Protein AF-A0A2T0YIQ6-F1 (afdb_monomer_lite)

Structure (mmCIF, N/CA/C/O backbone):
data_AF-A0A2T0YIQ6-F1
#
_entry.id   AF-A0A2T0YIQ6-F1
#
loop_
_atom_site.group_PDB
_atom_site.id
_atom_site.type_symbol
_atom_site.label_atom_id
_atom_site.label_alt_id
_atom_site.label_comp_id
_atom_site.label_asym_id
_atom_site.label_entity_id
_atom_site.label_seq_id
_atom_site.pdbx_PDB_ins_code
_atom_site.Cartn_x
_atom_site.Cartn_y
_atom_site.Cartn_z
_atom_site.occupancy
_atom_site.B_iso_or_equiv
_atom_site.auth_seq_id
_atom_site.auth_comp_id
_atom_site.auth_asym_id
_atom_site.auth_atom_id
_atom_site.pdbx_PDB_model_num
ATOM 1 N N . MET A 1 1 ? 12.768 4.067 10.753 1.00 62.97 1 MET A N 1
ATOM 2 C CA . MET A 1 1 ? 11.726 5.111 10.940 1.00 62.97 1 MET A CA 1
ATOM 3 C C . MET A 1 1 ? 11.073 5.387 9.594 1.00 62.97 1 MET A C 1
ATOM 5 O O . MET A 1 1 ? 11.692 5.987 8.722 1.00 62.97 1 MET A O 1
ATOM 9 N N . VAL A 1 2 ? 9.845 4.916 9.404 1.00 64.56 2 VAL A N 1
ATOM 10 C CA . VAL A 1 2 ? 9.077 5.126 8.173 1.00 64.56 2 VAL A CA 1
ATOM 11 C C . VAL A 1 2 ? 8.422 6.509 8.216 1.00 64.56 2 VAL A C 1
ATOM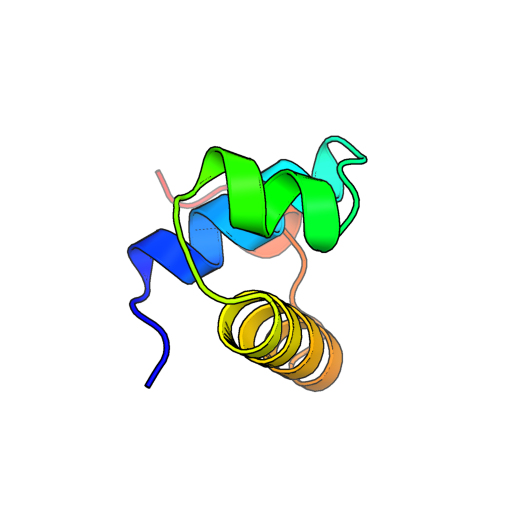 13 O O . VAL A 1 2 ? 7.724 6.842 9.171 1.00 64.56 2 VAL A O 1
ATOM 16 N N . ARG A 1 3 ? 8.612 7.333 7.178 1.00 80.06 3 ARG A N 1
ATOM 17 C CA . ARG A 1 3 ? 7.893 8.615 7.064 1.00 80.06 3 ARG A CA 1
ATOM 18 C C . ARG A 1 3 ? 6.426 8.346 6.721 1.00 80.06 3 ARG A C 1
ATOM 20 O O . ARG A 1 3 ? 6.157 7.651 5.744 1.00 80.06 3 ARG A O 1
ATOM 27 N N . LYS A 1 4 ? 5.491 8.962 7.452 1.00 78.81 4 LYS A N 1
ATOM 28 C CA . LYS A 1 4 ? 4.035 8.767 7.290 1.00 78.81 4 LYS A CA 1
ATOM 29 C C . LYS A 1 4 ? 3.546 8.919 5.839 1.00 78.81 4 LYS A C 1
ATOM 31 O O . LYS A 1 4 ? 2.756 8.105 5.378 1.00 78.81 4 LYS A O 1
ATOM 36 N N . ILE A 1 5 ? 4.074 9.903 5.101 1.00 81.19 5 ILE A N 1
ATOM 37 C CA . ILE A 1 5 ? 3.748 10.120 3.677 1.00 81.19 5 ILE A CA 1
ATOM 38 C C . ILE A 1 5 ? 4.164 8.914 2.822 1.00 81.19 5 ILE A C 1
ATOM 40 O O . ILE A 1 5 ? 3.375 8.427 2.020 1.00 81.19 5 ILE A O 1
ATOM 44 N N . LYS A 1 6 ? 5.377 8.385 3.030 1.00 88.12 6 LYS A N 1
ATOM 45 C CA . LYS A 1 6 ? 5.877 7.231 2.271 1.00 88.12 6 LYS A CA 1
ATOM 46 C C . LYS A 1 6 ? 5.086 5.964 2.583 1.00 88.12 6 LYS A C 1
ATOM 48 O O . LYS A 1 6 ? 4.824 5.197 1.669 1.00 88.12 6 LYS A O 1
ATOM 53 N N . ALA A 1 7 ? 4.657 5.777 3.833 1.00 93.94 7 ALA A N 1
ATOM 54 C CA . ALA A 1 7 ? 3.791 4.656 4.196 1.00 93.94 7 ALA A CA 1
ATOM 55 C C . ALA A 1 7 ? 2.467 4.692 3.421 1.00 93.94 7 ALA A C 1
ATOM 57 O O . ALA A 1 7 ? 2.091 3.702 2.802 1.00 93.94 7 ALA A O 1
ATOM 58 N N . LYS A 1 8 ? 1.805 5.858 3.399 1.00 93.81 8 LYS A N 1
ATOM 59 C CA . LYS A 1 8 ? 0.530 6.049 2.696 1.00 93.81 8 LYS A CA 1
ATOM 60 C C . LYS A 1 8 ? 0.664 5.727 1.201 1.00 93.81 8 LYS A C 1
ATOM 62 O O . LYS A 1 8 ? -0.136 4.960 0.680 1.00 93.81 8 LYS A O 1
ATOM 67 N N . VAL A 1 9 ? 1.717 6.225 0.547 1.00 95.62 9 VAL A N 1
ATOM 68 C CA . VAL A 1 9 ? 1.971 5.954 -0.880 1.00 95.62 9 VAL A CA 1
ATOM 69 C C . VAL A 1 9 ? 2.322 4.485 -1.142 1.00 95.62 9 VAL A C 1
ATOM 71 O O . VAL A 1 9 ? 1.835 3.904 -2.104 1.00 95.62 9 VAL A O 1
ATOM 74 N N . VAL A 1 10 ? 3.130 3.847 -0.290 1.00 96.25 10 VAL A N 1
ATOM 75 C CA . VAL A 1 10 ? 3.458 2.415 -0.433 1.00 96.25 10 VAL A CA 1
ATOM 76 C C . VAL A 1 10 ? 2.198 1.550 -0.343 1.00 96.25 10 VAL A C 1
ATOM 78 O O . VAL A 1 10 ? 2.037 0.636 -1.149 1.00 96.25 10 VAL A O 1
ATOM 81 N N . LEU A 1 11 ? 1.300 1.842 0.603 1.00 95.75 11 LEU A N 1
ATOM 82 C CA . LEU A 1 11 ? 0.039 1.110 0.747 1.00 95.75 11 LEU A CA 1
ATOM 83 C C . LEU A 1 11 ? -0.896 1.340 -0.440 1.00 95.75 11 LEU A C 1
ATOM 85 O O . LEU A 1 11 ? -1.473 0.376 -0.936 1.00 95.75 11 LEU A O 1
ATOM 89 N N . GLN A 1 12 ? -0.979 2.576 -0.937 1.00 96.38 12 GLN A N 1
ATOM 90 C CA . GLN A 1 12 ? -1.728 2.897 -2.150 1.00 96.38 12 GLN A CA 1
ATOM 91 C C . GLN A 1 12 ? -1.231 2.083 -3.353 1.00 96.38 12 GLN A C 1
ATOM 93 O O . GLN A 1 12 ? -1.994 1.337 -3.958 1.00 96.38 12 GLN A O 1
ATOM 98 N N . LEU A 1 13 ? 0.066 2.159 -3.665 1.00 96.62 13 LEU A N 1
ATOM 99 C CA . LEU A 1 13 ? 0.644 1.470 -4.822 1.00 96.62 13 LEU A CA 1
ATOM 100 C C . LEU A 1 13 ? 0.536 -0.058 -4.701 1.00 96.62 13 LEU A C 1
ATOM 102 O O . LEU A 1 13 ? 0.383 -0.757 -5.701 1.00 96.62 13 LEU A O 1
ATOM 106 N N . ARG A 1 14 ? 0.596 -0.599 -3.478 1.00 95.50 14 ARG A N 1
ATOM 107 C CA . ARG A 1 14 ? 0.359 -2.027 -3.242 1.00 95.50 14 ARG A CA 1
ATOM 108 C C . ARG A 1 14 ? -1.090 -2.417 -3.545 1.00 95.50 14 ARG A C 1
ATOM 110 O O . ARG A 1 14 ? -1.295 -3.487 -4.114 1.00 95.50 14 ARG A O 1
ATOM 117 N N . ALA A 1 15 ? -2.064 -1.580 -3.187 1.00 95.75 15 ALA A N 1
ATOM 118 C CA . ALA A 1 15 ? -3.475 -1.795 -3.514 1.00 95.75 15 ALA A CA 1
ATOM 119 C C . ALA A 1 15 ? -3.744 -1.693 -5.027 1.00 95.75 15 ALA A C 1
ATOM 121 O O . ALA A 1 15 ? -4.563 -2.435 -5.556 1.00 95.75 15 ALA A O 1
ATOM 122 N N . GLU A 1 16 ? -2.978 -0.863 -5.741 1.00 95.75 16 GLU A N 1
ATOM 123 C CA . GLU A 1 16 ? -2.966 -0.787 -7.213 1.00 95.75 16 GLU A CA 1
ATOM 124 C C . GLU A 1 16 ? -2.282 -2.002 -7.885 1.00 95.75 16 GLU A C 1
ATOM 126 O O . GLU A 1 16 ? -2.218 -2.091 -9.110 1.00 95.75 16 GLU A O 1
ATOM 131 N N . GLY A 1 17 ? -1.773 -2.963 -7.102 1.00 95.88 17 GLY A N 1
ATOM 132 C CA . GLY A 1 17 ? -1.201 -4.219 -7.594 1.00 95.88 17 GLY A CA 1
ATOM 133 C C . GLY A 1 17 ? 0.306 -4.185 -7.858 1.00 95.88 17 GLY A C 1
ATOM 134 O O . GLY A 1 17 ? 0.866 -5.167 -8.351 1.00 95.88 17 GLY A O 1
ATOM 135 N N . LEU A 1 18 ? 1.003 -3.095 -7.516 1.00 97.19 18 LEU A N 1
ATOM 136 C CA . LEU A 1 18 ? 2.450 -3.034 -7.698 1.00 97.19 18 LEU A CA 1
ATOM 137 C C . LEU A 1 18 ? 3.171 -3.958 -6.708 1.00 97.19 18 LEU A C 1
ATOM 139 O O . LEU A 1 18 ? 2.878 -4.018 -5.511 1.00 97.19 18 LEU A O 1
ATOM 143 N N . SER A 1 19 ? 4.205 -4.635 -7.210 1.00 96.44 19 SER A N 1
ATOM 144 C CA . SER A 1 19 ? 5.123 -5.397 -6.361 1.00 96.44 19 SER A CA 1
ATOM 145 C C . SER A 1 19 ? 5.992 -4.468 -5.507 1.00 96.44 19 SER A C 1
ATOM 147 O O . SER A 1 19 ? 6.337 -3.361 -5.924 1.00 96.44 19 SER A O 1
ATOM 149 N N . GLY A 1 20 ? 6.468 -4.948 -4.353 1.00 95.62 20 GLY A N 1
ATOM 150 C CA . GLY A 1 20 ? 7.378 -4.174 -3.496 1.00 95.62 20 GLY A CA 1
ATOM 151 C C . GLY A 1 20 ? 8.654 -3.698 -4.211 1.00 95.62 20 GLY A C 1
ATOM 152 O O . GLY A 1 20 ? 9.170 -2.622 -3.913 1.00 95.62 20 GLY A O 1
ATOM 153 N N . ARG A 1 21 ? 9.134 -4.447 -5.219 1.00 96.38 21 ARG A N 1
ATOM 154 C CA . ARG A 1 21 ? 10.256 -4.029 -6.083 1.00 96.38 21 ARG A CA 1
ATOM 155 C C . ARG A 1 21 ? 9.888 -2.839 -6.970 1.00 96.38 21 ARG A C 1
ATOM 157 O O . ARG A 1 21 ? 10.683 -1.909 -7.069 1.00 96.38 21 ARG A O 1
ATOM 164 N N . ALA A 1 22 ? 8.710 -2.866 -7.593 1.00 97.38 22 ALA A N 1
ATOM 165 C CA . ALA A 1 22 ? 8.228 -1.772 -8.435 1.00 97.38 22 ALA A CA 1
ATOM 166 C C . ALA A 1 22 ? 7.975 -0.500 -7.611 1.00 97.38 22 ALA A C 1
ATOM 168 O O . ALA A 1 22 ? 8.374 0.587 -8.020 1.00 97.38 22 ALA A O 1
ATOM 169 N N . ILE A 1 23 ? 7.414 -0.647 -6.408 1.00 97.38 23 ILE A N 1
ATOM 170 C CA . ILE A 1 23 ? 7.202 0.457 -5.462 1.00 97.38 23 ILE A CA 1
ATOM 171 C C . ILE A 1 23 ? 8.534 1.096 -5.063 1.00 97.38 23 ILE A C 1
ATOM 173 O O . ILE A 1 23 ? 8.674 2.314 -5.125 1.00 97.38 23 ILE A O 1
ATOM 177 N N . ALA A 1 24 ? 9.533 0.284 -4.698 1.00 96.56 24 ALA A N 1
ATOM 178 C CA . ALA A 1 24 ? 10.859 0.776 -4.327 1.00 96.56 24 ALA A CA 1
ATOM 179 C C . ALA A 1 24 ? 11.501 1.607 -5.452 1.00 96.56 24 ALA A C 1
ATOM 181 O O . ALA A 1 24 ? 12.034 2.687 -5.195 1.00 96.56 24 ALA A O 1
ATOM 182 N N . ALA A 1 25 ? 11.399 1.129 -6.698 1.00 96.44 25 ALA A N 1
ATOM 183 C CA . ALA A 1 25 ? 11.900 1.840 -7.871 1.00 96.44 25 ALA A CA 1
ATOM 184 C C . ALA A 1 25 ? 11.133 3.150 -8.132 1.00 96.44 25 ALA A C 1
ATOM 186 O O . ALA A 1 25 ? 11.758 4.193 -8.302 1.00 96.44 25 ALA A O 1
ATOM 187 N N . SER A 1 26 ? 9.795 3.112 -8.102 1.00 94.62 26 SER A N 1
ATOM 188 C CA . SER A 1 26 ? 8.923 4.279 -8.322 1.00 94.62 26 SER A CA 1
ATOM 189 C C . SER A 1 26 ? 9.138 5.377 -7.278 1.00 94.62 26 SER A C 1
ATOM 191 O O . SER A 1 26 ? 9.210 6.555 -7.612 1.00 94.62 26 SER A O 1
ATOM 193 N N . GLN A 1 27 ? 9.274 4.990 -6.010 1.00 94.12 27 GLN A N 1
ATOM 194 C CA . GLN A 1 27 ? 9.387 5.919 -4.887 1.00 94.12 27 GLN A CA 1
ATOM 195 C C . GLN A 1 27 ? 10.835 6.301 -4.557 1.00 94.12 27 GLN A C 1
ATOM 197 O O . GLN A 1 27 ? 11.062 7.034 -3.592 1.00 94.12 27 GLN A O 1
ATOM 202 N N . GLN A 1 28 ? 11.809 5.793 -5.322 1.00 94.06 28 GLN A N 1
ATOM 203 C CA . GLN A 1 28 ? 13.244 5.980 -5.085 1.00 94.06 28 GLN A CA 1
ATOM 204 C C . GLN A 1 28 ? 13.628 5.704 -3.619 1.00 94.06 28 GLN A C 1
ATOM 206 O O . GLN A 1 28 ? 14.305 6.493 -2.955 1.00 94.06 28 GLN A O 1
ATOM 211 N N . ILE A 1 29 ? 13.150 4.578 -3.082 1.00 92.62 29 ILE A N 1
ATOM 212 C CA . ILE A 1 29 ? 13.451 4.119 -1.720 1.00 92.62 29 ILE A CA 1
ATOM 213 C C . ILE A 1 29 ? 13.992 2.699 -1.715 1.00 92.62 29 ILE A C 1
ATOM 215 O O . ILE A 1 29 ? 13.825 1.936 -2.664 1.00 92.62 29 ILE A O 1
ATOM 219 N N . SER A 1 30 ? 14.651 2.328 -0.618 1.00 95.44 30 SER A N 1
ATOM 220 C CA . SER A 1 30 ? 15.171 0.976 -0.464 1.00 95.44 30 SER A CA 1
ATOM 221 C C . SER A 1 30 ? 14.037 -0.048 -0.381 1.00 95.44 30 SER A C 1
ATOM 223 O O . SER A 1 30 ? 12.974 0.199 0.191 1.00 95.44 30 SER A O 1
ATOM 225 N N . ARG A 1 31 ? 14.303 -1.246 -0.908 1.00 95.50 31 ARG A N 1
ATOM 226 C CA . ARG A 1 31 ? 13.391 -2.395 -0.811 1.00 95.50 31 ARG A CA 1
ATOM 227 C C . ARG A 1 31 ? 13.092 -2.767 0.642 1.00 95.50 31 ARG A C 1
ATOM 229 O O . ARG A 1 31 ? 11.952 -3.086 0.952 1.00 95.50 31 ARG A O 1
ATOM 236 N N . ASN A 1 32 ? 14.085 -2.647 1.525 1.00 95.94 32 ASN A N 1
ATOM 237 C CA . ASN A 1 32 ? 13.916 -2.893 2.958 1.00 95.94 32 ASN A CA 1
ATOM 238 C C . ASN A 1 32 ? 12.928 -1.901 3.580 1.00 95.94 32 ASN A C 1
ATOM 240 O O . ASN A 1 32 ? 12.064 -2.311 4.339 1.00 95.94 32 ASN A O 1
ATOM 244 N N . SER A 1 33 ? 12.983 -0.620 3.197 1.00 94.12 33 SER A N 1
ATOM 245 C CA . SER A 1 33 ? 12.022 0.370 3.692 1.00 94.12 33 SER A CA 1
ATOM 246 C C . SER A 1 33 ? 10.598 0.088 3.210 1.00 94.12 33 SER A C 1
ATOM 248 O O . SER A 1 33 ? 9.661 0.361 3.951 1.00 94.12 33 SER A O 1
ATOM 250 N N . VAL A 1 34 ? 10.420 -0.437 1.993 1.00 96.00 34 VAL A N 1
ATOM 251 C CA . VAL A 1 34 ? 9.102 -0.882 1.509 1.00 96.00 34 VAL A CA 1
ATOM 252 C C . VAL A 1 34 ? 8.621 -2.093 2.304 1.00 96.00 34 VAL A C 1
ATOM 254 O O . VAL A 1 34 ? 7.473 -2.106 2.733 1.00 96.00 34 VAL A O 1
ATOM 257 N N . ALA A 1 35 ? 9.493 -3.078 2.532 1.00 96.31 35 ALA A N 1
ATOM 258 C CA . ALA A 1 35 ? 9.166 -4.253 3.333 1.00 96.31 35 ALA A CA 1
ATOM 259 C C . ALA A 1 35 ? 8.750 -3.856 4.757 1.00 96.31 35 ALA A C 1
ATOM 261 O O . ALA A 1 35 ? 7.669 -4.229 5.180 1.00 96.31 35 ALA A O 1
ATOM 262 N N . GLU A 1 36 ? 9.519 -3.004 5.443 1.00 95.81 36 GLU A N 1
ATOM 263 C CA . GLU A 1 36 ? 9.173 -2.500 6.782 1.00 95.81 36 GLU A CA 1
ATOM 264 C C . GLU A 1 36 ? 7.780 -1.856 6.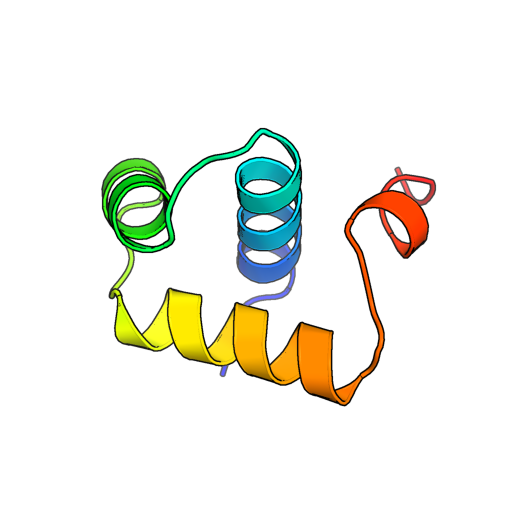839 1.00 95.81 36 GLU A C 1
ATOM 266 O O . GLU A 1 36 ? 7.058 -2.048 7.813 1.00 95.81 36 GLU A O 1
ATOM 271 N N . VAL A 1 37 ? 7.380 -1.101 5.808 1.00 95.31 37 VAL A N 1
ATOM 272 C CA . VAL A 1 37 ? 6.028 -0.522 5.734 1.00 95.31 37 VAL A CA 1
ATOM 273 C C . VAL A 1 37 ? 4.966 -1.604 5.617 1.00 95.31 37 VAL A C 1
ATOM 275 O O . VAL A 1 37 ? 3.957 -1.537 6.313 1.00 95.31 37 VAL A O 1
ATOM 278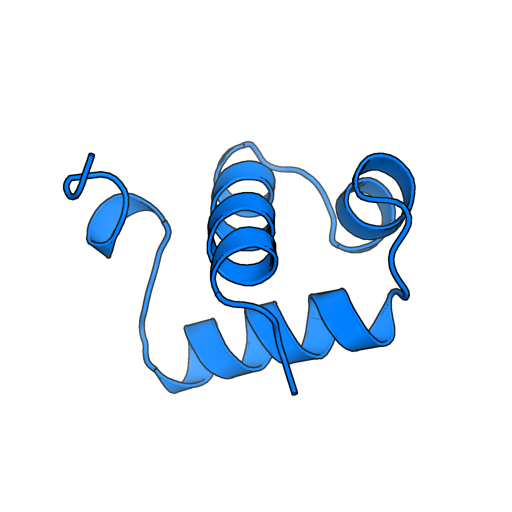 N N . LEU A 1 38 ? 5.166 -2.547 4.696 1.00 95.12 38 LEU A N 1
ATOM 279 C CA . LEU A 1 38 ? 4.189 -3.591 4.409 1.00 95.12 38 LEU A CA 1
ATOM 280 C C . LEU 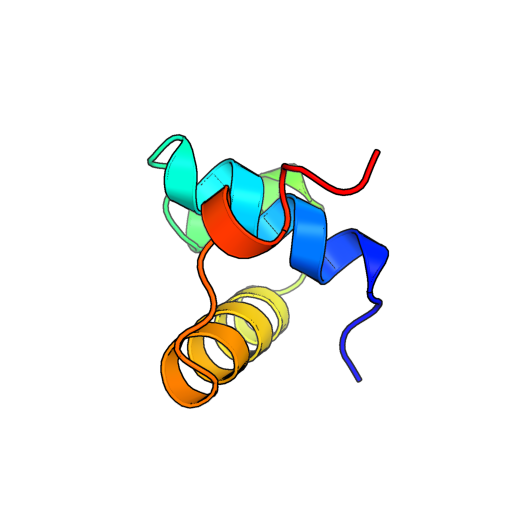A 1 38 ? 4.022 -4.517 5.615 1.00 95.12 38 LEU A C 1
ATOM 282 O O . LEU A 1 38 ? 2.896 -4.729 6.042 1.00 95.12 38 LEU A O 1
ATOM 286 N N . GLU A 1 39 ? 5.126 -4.945 6.227 1.00 95.62 39 GLU A N 1
ATOM 287 C CA . GLU A 1 39 ? 5.122 -5.745 7.455 1.00 95.62 39 GLU A CA 1
ATOM 288 C C . GLU A 1 39 ? 4.449 -4.999 8.613 1.00 95.62 39 GLU A C 1
ATOM 290 O O . GLU A 1 39 ? 3.624 -5.568 9.321 1.00 95.62 39 GLU A O 1
ATOM 295 N N . ALA A 1 40 ? 4.737 -3.705 8.798 1.00 94.50 40 ALA A N 1
ATOM 296 C CA . ALA A 1 40 ? 4.086 -2.914 9.841 1.00 94.50 40 ALA A CA 1
ATOM 297 C C . ALA A 1 40 ? 2.576 -2.760 9.599 1.00 94.50 40 ALA A C 1
ATOM 299 O O . ALA A 1 40 ? 1.799 -2.771 10.553 1.00 94.50 40 ALA A O 1
ATOM 300 N N . ALA A 1 41 ? 2.151 -2.615 8.343 1.00 93.88 41 ALA A N 1
ATOM 301 C CA . ALA A 1 41 ? 0.739 -2.535 7.988 1.00 93.88 41 ALA A CA 1
ATOM 302 C C . ALA A 1 41 ? 0.029 -3.884 8.156 1.00 93.88 41 ALA A C 1
ATOM 304 O O . ALA A 1 41 ? -1.069 -3.918 8.703 1.00 93.88 41 ALA A O 1
ATOM 305 N N . ASP A 1 42 ? 0.669 -4.984 7.757 1.00 94.75 42 ASP A N 1
ATOM 306 C CA . ASP A 1 42 ? 0.166 -6.342 7.961 1.00 94.75 42 ASP A CA 1
ATOM 307 C C . ASP A 1 42 ? 0.047 -6.673 9.455 1.00 94.75 42 ASP A C 1
ATOM 309 O O . ASP A 1 42 ? -1.003 -7.140 9.892 1.00 94.75 42 ASP A O 1
ATOM 313 N N . ALA A 1 43 ? 1.056 -6.334 10.263 1.00 96.12 43 ALA A N 1
ATOM 314 C CA . ALA A 1 43 ? 1.025 -6.503 11.716 1.00 96.12 43 ALA A CA 1
ATOM 315 C C . ALA A 1 43 ? -0.059 -5.650 12.396 1.00 96.12 43 ALA A C 1
ATOM 317 O O . ALA A 1 43 ? -0.646 -6.070 13.391 1.00 96.12 43 ALA A O 1
ATOM 318 N N . ALA A 1 44 ? -0.335 -4.457 11.864 1.00 94.06 44 ALA A N 1
ATOM 319 C CA . ALA A 1 44 ? -1.393 -3.581 12.360 1.00 94.06 44 ALA A CA 1
ATOM 320 C C . ALA A 1 44 ? -2.788 -3.926 11.804 1.00 94.06 44 ALA A C 1
ATOM 322 O O . ALA A 1 44 ? -3.768 -3.319 12.231 1.00 94.06 44 ALA A O 1
ATOM 323 N N . GLY A 1 45 ? -2.890 -4.851 10.842 1.00 95.00 45 GLY A N 1
ATOM 324 C CA . GLY A 1 45 ? -4.136 -5.142 10.130 1.00 95.00 45 GLY A CA 1
ATOM 325 C C . GLY A 1 45 ? -4.658 -3.968 9.294 1.00 95.00 45 GLY A C 1
ATOM 326 O O . GLY A 1 45 ? -5.846 -3.925 8.996 1.00 95.00 45 GLY A O 1
ATOM 327 N N . VAL A 1 46 ? -3.792 -3.017 8.932 1.00 93.00 46 VAL A N 1
ATOM 328 C CA . VAL A 1 46 ? -4.156 -1.804 8.190 1.00 93.00 46 VAL A CA 1
ATOM 329 C C . VAL A 1 46 ? -3.986 -2.031 6.691 1.00 93.00 46 VAL A C 1
ATOM 331 O O . VAL A 1 46 ? -2.966 -2.534 6.206 1.00 93.00 46 VAL A O 1
ATOM 334 N N . ARG A 1 47 ? -4.990 -1.615 5.930 1.00 91.75 47 ARG A N 1
ATOM 335 C CA . ARG A 1 47 ? -5.032 -1.619 4.470 1.00 91.75 47 ARG A CA 1
ATOM 336 C C . ARG A 1 47 ? -5.122 -0.190 3.945 1.00 91.75 47 ARG A C 1
ATOM 338 O O . ARG A 1 47 ? -5.329 0.768 4.688 1.00 91.75 47 ARG A O 1
ATOM 345 N N . TRP A 1 48 ? -4.924 -0.040 2.637 1.00 93.56 48 TRP A N 1
ATOM 346 C CA . TRP A 1 48 ? -5.10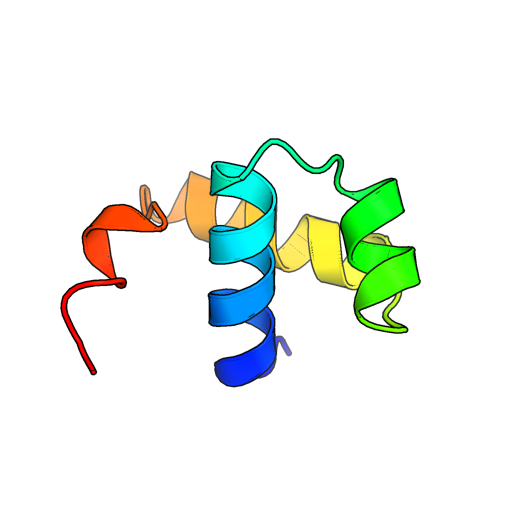5 1.247 1.966 1.00 93.56 48 TRP A CA 1
ATOM 347 C C . TRP A 1 48 ? -6.517 1.805 2.189 1.00 93.56 48 TRP A C 1
ATOM 349 O O . TRP A 1 48 ? -6.657 2.990 2.483 1.00 93.56 48 TRP A O 1
ATOM 359 N N . ASP A 1 49 ? -7.541 0.953 2.126 1.00 91.88 49 ASP A N 1
ATOM 360 C CA . ASP A 1 49 ? -8.943 1.360 2.264 1.00 91.88 49 ASP A CA 1
ATOM 361 C C . ASP A 1 49 ? -9.267 1.957 3.642 1.00 91.88 49 ASP A C 1
ATOM 363 O O . ASP A 1 49 ? -10.041 2.908 3.736 1.00 91.88 49 ASP A O 1
ATOM 367 N N . ASP A 1 50 ? -8.595 1.491 4.699 1.00 90.19 50 ASP A N 1
ATOM 368 C CA . ASP A 1 50 ? -8.761 2.025 6.057 1.00 90.19 50 ASP A CA 1
ATOM 369 C C . ASP A 1 50 ? -8.253 3.471 6.191 1.00 90.19 50 ASP A C 1
ATOM 371 O O . ASP A 1 50 ? -8.681 4.217 7.073 1.00 90.19 50 ASP A O 1
ATOM 375 N N . ILE A 1 51 ? -7.309 3.878 5.334 1.00 88.25 51 ILE A N 1
ATOM 376 C CA . ILE A 1 51 ? -6.625 5.178 5.417 1.00 88.25 51 ILE A CA 1
ATOM 377 C C . ILE A 1 51 ? -6.920 6.109 4.235 1.00 88.25 51 ILE A C 1
ATOM 379 O O . ILE A 1 51 ? -6.536 7.284 4.276 1.00 88.25 51 ILE A O 1
ATOM 383 N N . SER A 1 52 ? -7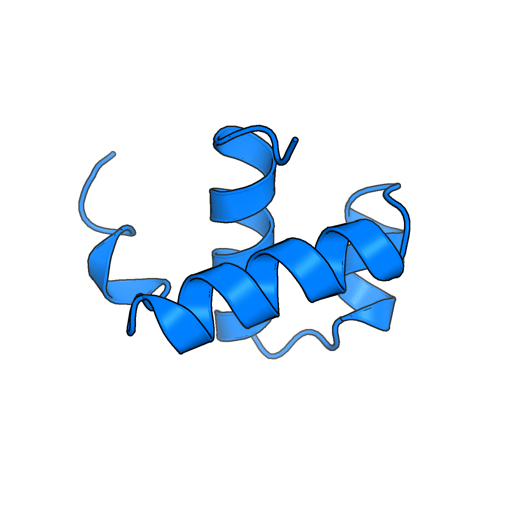.580 5.608 3.189 1.00 88.19 52 SER A N 1
ATOM 384 C CA . SER A 1 52 ? -7.907 6.350 1.965 1.00 88.19 52 SER A CA 1
ATOM 385 C C . SER A 1 52 ? -8.982 7.416 2.202 1.00 88.19 52 SER A C 1
ATOM 387 O O . SER A 1 52 ? -8.962 8.462 1.559 1.00 88.19 52 SER A O 1
ATOM 389 N N . THR A 1 53 ? -9.847 7.212 3.198 1.00 77.94 53 THR A N 1
ATOM 390 C CA . THR A 1 53 ? -10.938 8.121 3.595 1.00 77.94 53 THR A CA 1
ATOM 391 C C . THR A 1 53 ? -10.483 9.396 4.308 1.00 77.94 53 THR A C 1
ATOM 393 O O . THR A 1 53 ? -11.252 10.350 4.403 1.00 77.94 53 THR A O 1
ATOM 396 N N . ARG A 1 54 ? -9.235 9.463 4.791 1.00 59.88 54 ARG A N 1
ATOM 397 C CA . ARG A 1 54 ? -8.649 10.698 5.341 1.00 59.88 54 ARG A CA 1
ATOM 398 C C . ARG A 1 54 ? -7.873 11.431 4.244 1.00 59.88 54 ARG A C 1
ATOM 400 O O . ARG A 1 54 ? -6.674 11.174 4.059 1.00 59.88 54 ARG A O 1
ATOM 407 N N . ALA A 1 55 ? -8.574 12.297 3.514 1.00 51.84 55 ALA A N 1
ATOM 408 C CA . ALA A 1 55 ? -7.987 13.366 2.703 1.00 51.84 55 ALA A CA 1
ATOM 409 C C . ALA A 1 55 ? -7.656 14.570 3.592 1.00 51.84 55 ALA A C 1
ATOM 411 O O . ALA A 1 55 ? -8.516 14.935 4.425 1.00 51.84 55 ALA A O 1
#

Organism: NCBI:txid272918

Secondary structure (DSSP, 8-state):
---HHHHHHHHHHHHTT--HHHHHHHTT--HHHHHHHHHHHHHHT--HHHHHT--

Radius of gyration: 10.23 Å; chains: 1; bounding box: 26×20×21 Å

Foldseek 3Di:
DQDPVLLLQLLVVVVVVDDLVRSCVVVVHDSVSSVVSVVVCVVVVHHNVNVVPPD

Sequence (55 aa):
MVRKIKAKVVLQLRAEGLSGRAIAASQQISRNSVAEVLEAADAAGVRWDDISTRA

pLDDT: mean 91.01, std 9.89, range [51.84, 97.38]